Protein AF-A0A952B7N9-F1 (afdb_monomer)

Nearest PDB structures (foldseek):
  4x6g-assembly2_E  TM=5.356E-01  e=9.934E-02  Pseudomonas aeruginosa PAO1
  6m5f-assembly1_C  TM=5.946E-01  e=2.122E+00  Pseudomonas aeruginosa PAO1
  1fse-assembly1_A  TM=6.363E-01  e=2.549E+00  Bacillus subtilis
  6m5f-assembly1_B  TM=5.111E-01  e=5.000E+00  Pseudomonas aeruginosa PAO1
  6m5f-assembly1_A  TM=4.892E-01  e=5.651E+00  Pseudomonas aeruginosa PAO1

Sequence (91 aa):
MDTTQHKRYIQTFCRIVYAQRKMRNILKTALVVGISVAAAGNYWDLHTELVKDNSFYNQRLKEILTSGQEHWEAADGKKSFSQMPKREKRG

Solvent-accessible surface area (backbone atoms only — not comparable to full-atom values): 5335 Å² total; per-residue (Å²): 131,75,67,64,60,58,53,53,50,52,54,51,52,43,47,44,55,48,37,31,72,74,64,72,35,61,64,62,24,11,64,75,72,72,52,54,52,68,58,45,46,55,54,48,52,54,48,56,59,52,59,76,75,38,76,67,44,55,56,55,48,51,55,41,49,52,57,47,46,54,52,48,54,55,55,55,58,55,57,67,71,68,71,65,80,79,79,80,81,82,126

Foldseek 3Di:
DPVVVVVVVLLLLLQLVLLCVVVVDLVRSCVVSVHDSVVSVVSVVVLVVVVVDDPVSVVVNVVSNVVNVVVVVVVVVVVVVPPDPDPDDDD

Mean predicted aligned error: 12.09 Å

Radius of gyration: 17.34 Å; Cα contacts (8 Å, |Δi|>4): 43; chains: 1; bounding box: 28×58×42 Å

Structure (mmCIF, N/CA/C/O backbone):
data_AF-A0A952B7N9-F1
#
_entry.id   AF-A0A952B7N9-F1
#
loop_
_atom_site.group_PDB
_atom_site.id
_atom_site.type_symbol
_atom_site.label_atom_id
_atom_site.label_alt_id
_atom_site.label_comp_id
_atom_site.label_asym_id
_atom_site.label_entity_id
_atom_site.label_seq_id
_atom_site.pdbx_PDB_ins_code
_atom_site.Cartn_x
_atom_site.Cartn_y
_atom_site.Cartn_z
_atom_site.occupancy
_atom_site.B_iso_or_equiv
_atom_site.auth_seq_id
_atom_site.auth_comp_id
_atom_site.auth_asym_id
_atom_site.auth_atom_id
_atom_site.pdbx_PDB_model_num
ATOM 1 N N . MET A 1 1 ? -12.677 16.890 -11.273 1.00 50.72 1 MET A N 1
ATOM 2 C CA . MET A 1 1 ? -11.648 15.934 -10.810 1.00 50.72 1 MET A CA 1
ATOM 3 C C . MET A 1 1 ? -12.207 14.528 -10.931 1.00 50.72 1 MET A C 1
ATOM 5 O O . MET A 1 1 ? -13.288 14.277 -10.414 1.00 50.72 1 MET A O 1
ATOM 9 N N . ASP A 1 2 ? -11.523 13.645 -11.654 1.00 52.72 2 ASP A N 1
ATOM 10 C CA . ASP A 1 2 ? -11.993 12.285 -11.928 1.00 52.72 2 ASP A CA 1
ATOM 11 C C . ASP A 1 2 ? -11.858 11.404 -10.671 1.00 52.72 2 ASP A C 1
ATOM 13 O O . ASP A 1 2 ? -10.779 10.924 -10.317 1.00 52.72 2 ASP A O 1
ATOM 17 N N . THR A 1 3 ? -12.961 11.247 -9.936 1.00 66.94 3 THR A N 1
ATOM 18 C CA . THR A 1 3 ? -13.000 10.548 -8.636 1.00 66.94 3 THR A CA 1
ATOM 19 C C . THR A 1 3 ? -12.675 9.053 -8.743 1.00 66.94 3 THR A C 1
ATOM 21 O O . THR A 1 3 ? -12.374 8.403 -7.740 1.00 66.94 3 THR A O 1
ATOM 24 N N . THR A 1 4 ? -12.688 8.500 -9.956 1.00 72.12 4 THR A N 1
ATOM 25 C CA . THR A 1 4 ? -12.449 7.081 -10.232 1.00 72.12 4 THR A CA 1
ATOM 26 C C . THR A 1 4 ? -10.985 6.690 -10.030 1.00 72.12 4 THR A C 1
ATOM 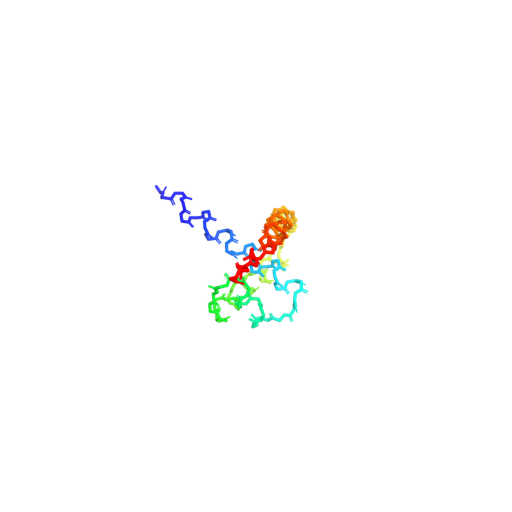28 O O . THR A 1 4 ? -10.701 5.641 -9.448 1.00 72.12 4 THR A O 1
ATOM 31 N N . GLN A 1 5 ? -10.041 7.534 -10.462 1.00 70.62 5 GLN A N 1
ATOM 32 C CA . GLN A 1 5 ? -8.605 7.256 -10.331 1.00 70.62 5 GLN A CA 1
ATOM 33 C C . GLN A 1 5 ? -8.155 7.244 -8.868 1.00 70.62 5 GLN A C 1
ATOM 35 O O . GLN A 1 5 ? -7.452 6.331 -8.436 1.00 70.62 5 GLN A O 1
ATOM 40 N N . HIS A 1 6 ? -8.645 8.200 -8.078 1.00 74.00 6 HIS A N 1
ATOM 41 C CA . HIS A 1 6 ? -8.355 8.285 -6.649 1.00 74.00 6 HIS A CA 1
ATOM 42 C C . HIS A 1 6 ? -8.818 7.032 -5.885 1.00 74.00 6 HIS A C 1
ATOM 44 O O . HIS A 1 6 ? -8.072 6.472 -5.083 1.00 74.00 6 HIS A O 1
ATOM 50 N N . LYS A 1 7 ? -10.019 6.519 -6.192 1.00 77.75 7 LYS A N 1
ATOM 51 C CA . LYS A 1 7 ? -10.546 5.284 -5.584 1.00 77.75 7 LYS A CA 1
ATOM 52 C C . LYS A 1 7 ? -9.688 4.059 -5.916 1.00 77.75 7 LYS A C 1
ATOM 54 O O . LYS A 1 7 ? -9.404 3.258 -5.028 1.00 77.75 7 LYS A O 1
ATOM 59 N N . ARG A 1 8 ? -9.240 3.925 -7.170 1.00 81.50 8 ARG A N 1
ATOM 60 C CA . ARG A 1 8 ? -8.366 2.817 -7.607 1.00 81.50 8 ARG A CA 1
AT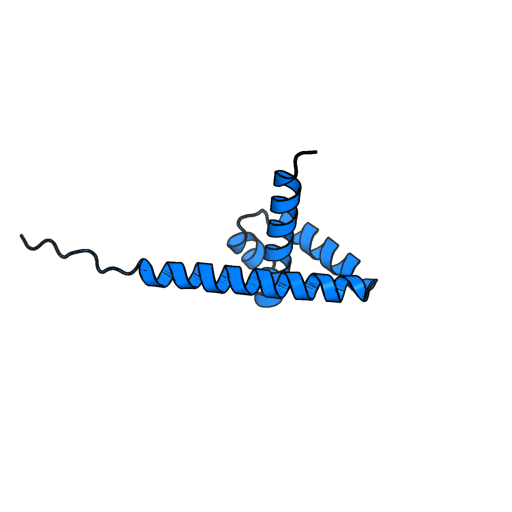OM 61 C C . ARG A 1 8 ? -6.996 2.864 -6.938 1.00 81.50 8 ARG A C 1
ATOM 63 O O . ARG A 1 8 ? -6.477 1.822 -6.536 1.00 81.50 8 ARG A O 1
ATOM 70 N N . TYR A 1 9 ? -6.441 4.064 -6.788 1.00 84.75 9 TYR A N 1
ATOM 71 C CA . TYR A 1 9 ? -5.194 4.281 -6.064 1.00 84.75 9 TYR A CA 1
ATOM 72 C C . TYR A 1 9 ? -5.319 3.817 -4.608 1.00 84.75 9 TYR A C 1
ATOM 74 O O . TYR A 1 9 ? -4.537 2.980 -4.159 1.00 84.75 9 TYR A O 1
ATOM 82 N N . ILE A 1 10 ? -6.365 4.269 -3.904 1.00 83.94 10 ILE A N 1
ATOM 83 C CA . ILE A 1 10 ? -6.622 3.868 -2.515 1.00 83.94 10 ILE A CA 1
ATOM 84 C C . ILE A 1 10 ? -6.782 2.350 -2.407 1.00 83.94 10 ILE A C 1
ATOM 86 O O . ILE A 1 10 ? -6.141 1.729 -1.565 1.00 83.94 10 ILE A O 1
ATOM 90 N N . GLN A 1 11 ? -7.591 1.730 -3.267 1.00 86.94 11 GLN A N 1
ATOM 91 C CA . GLN A 1 11 ? -7.793 0.278 -3.247 1.00 86.94 11 GLN A CA 1
ATOM 92 C C . GLN A 1 11 ? -6.487 -0.494 -3.456 1.00 86.94 11 GLN A C 1
ATOM 94 O O . GLN A 1 11 ? -6.239 -1.485 -2.770 1.00 86.94 11 GLN A O 1
ATOM 99 N N . THR A 1 12 ? -5.638 -0.035 -4.373 1.00 87.56 12 THR A N 1
ATOM 100 C CA . THR A 1 12 ? -4.323 -0.640 -4.618 1.00 87.56 12 THR A CA 1
ATOM 101 C C . THR A 1 12 ? -3.438 -0.531 -3.380 1.00 87.56 12 THR A C 1
ATOM 103 O O . THR A 1 12 ? -2.931 -1.547 -2.907 1.00 87.56 12 THR A O 1
ATOM 106 N N . PHE A 1 13 ? -3.335 0.664 -2.795 1.00 88.00 13 PHE A N 1
ATOM 107 C CA . PHE A 1 13 ? -2.582 0.902 -1.562 1.00 88.00 13 PHE A CA 1
ATOM 108 C C . PHE A 1 13 ? -3.034 -0.023 -0.423 1.00 88.00 13 PHE A C 1
ATOM 110 O O . PHE A 1 13 ? -2.224 -0.720 0.187 1.00 88.00 13 PHE A O 1
ATOM 117 N N . CYS A 1 14 ? -4.347 -0.109 -0.198 1.00 87.44 14 CYS A N 1
ATOM 118 C CA . CYS A 1 14 ? -4.954 -0.958 0.826 1.00 87.44 14 CYS A CA 1
ATOM 119 C C . CYS A 1 14 ? -4.570 -2.435 0.668 1.00 87.44 14 CYS A C 1
ATOM 121 O O . CYS A 1 14 ? -4.200 -3.101 1.637 1.00 87.44 14 CYS A O 1
ATOM 123 N N . ARG A 1 15 ? -4.635 -2.950 -0.565 1.00 88.19 15 ARG A N 1
ATOM 124 C CA . ARG A 1 15 ? -4.328 -4.355 -0.870 1.00 88.19 15 ARG A CA 1
ATOM 125 C C . ARG A 1 15 ? -2.854 -4.674 -0.643 1.00 88.19 15 ARG A C 1
ATOM 127 O O . ARG A 1 15 ? -2.560 -5.749 -0.128 1.00 88.19 15 ARG A O 1
ATOM 134 N N . ILE A 1 16 ? -1.951 -3.745 -0.959 1.00 91.31 16 ILE A N 1
ATOM 135 C CA . ILE A 1 16 ? -0.509 -3.891 -0.705 1.00 91.31 16 ILE A CA 1
ATOM 136 C C . ILE A 1 16 ? -0.235 -3.941 0.789 1.00 91.31 16 ILE A C 1
ATOM 138 O O . ILE A 1 16 ? 0.414 -4.873 1.254 1.00 91.31 16 ILE A O 1
ATOM 142 N N . VAL A 1 17 ? -0.763 -2.978 1.547 1.00 89.44 17 VAL A N 1
ATOM 143 C CA . VAL A 1 17 ? -0.569 -2.915 2.999 1.00 89.44 17 VAL A CA 1
ATOM 144 C C . VAL A 1 17 ? -1.083 -4.189 3.669 1.00 89.44 17 VAL A C 1
ATOM 146 O O . VAL A 1 17 ? -0.380 -4.789 4.484 1.00 89.44 17 VAL A O 1
ATOM 149 N N . TYR A 1 18 ? -2.280 -4.646 3.296 1.00 88.94 18 TYR A N 1
ATOM 150 C CA . TYR A 1 18 ? -2.848 -5.887 3.817 1.00 88.94 18 TYR A CA 1
ATOM 151 C C . TYR A 1 18 ? -1.983 -7.109 3.466 1.00 88.94 18 TYR A C 1
ATOM 153 O O . TYR A 1 18 ? -1.582 -7.866 4.355 1.00 88.94 18 TYR A O 1
ATOM 161 N N . ALA A 1 19 ? -1.657 -7.290 2.181 1.00 88.62 19 ALA A N 1
ATOM 162 C CA . ALA A 1 19 ? -0.876 -8.429 1.706 1.00 88.62 19 ALA A CA 1
ATOM 163 C C . ALA A 1 19 ? 0.518 -8.466 2.348 1.00 88.62 19 ALA A C 1
ATOM 165 O O . ALA A 1 19 ? 0.945 -9.517 2.827 1.00 88.62 19 ALA A O 1
ATOM 166 N N . GLN A 1 20 ? 1.177 -7.313 2.467 1.00 91.94 20 GLN A N 1
ATOM 167 C CA . GLN A 1 20 ? 2.498 -7.209 3.072 1.00 91.94 20 GLN A CA 1
ATOM 168 C C . GLN A 1 20 ? 2.477 -7.530 4.566 1.00 91.94 20 GLN A C 1
ATOM 170 O O . GLN A 1 20 ? 3.359 -8.242 5.047 1.00 91.94 20 GLN A O 1
ATOM 175 N N . ARG A 1 21 ? 1.445 -7.104 5.305 1.00 88.31 21 ARG A N 1
ATOM 176 C CA . ARG A 1 21 ? 1.286 -7.473 6.723 1.00 88.31 21 ARG A CA 1
ATOM 177 C C . ARG A 1 21 ? 1.041 -8.969 6.917 1.00 88.31 21 ARG A C 1
ATOM 179 O O . ARG A 1 21 ? 1.534 -9.532 7.896 1.00 88.31 21 ARG A O 1
ATOM 186 N N . LYS A 1 22 ? 0.302 -9.613 6.005 1.00 88.69 22 LYS A N 1
ATOM 187 C CA . LYS A 1 22 ? -0.023 -11.046 6.085 1.00 88.69 22 LYS A CA 1
ATOM 188 C C . LYS A 1 22 ? 1.137 -11.941 5.646 1.00 88.69 22 LYS A C 1
ATOM 190 O O . LYS A 1 22 ? 1.407 -12.942 6.300 1.00 88.69 22 LYS A O 1
ATOM 195 N N . MET A 1 23 ? 1.810 -11.593 4.550 1.00 89.12 23 MET A N 1
ATOM 196 C CA . MET A 1 23 ? 2.833 -12.435 3.917 1.00 89.12 23 MET A CA 1
ATOM 197 C C . MET A 1 23 ? 4.252 -12.103 4.373 1.00 89.12 23 MET A C 1
ATOM 199 O O . MET A 1 23 ? 5.128 -12.959 4.260 1.00 89.12 23 MET A O 1
ATOM 203 N N . ARG A 1 24 ? 4.488 -10.870 4.849 1.00 89.44 24 ARG A N 1
ATOM 204 C CA . ARG A 1 24 ? 5.807 -10.343 5.247 1.00 89.44 24 ARG A CA 1
ATOM 205 C C . ARG A 1 24 ? 6.888 -10.568 4.184 1.00 89.44 24 ARG A C 1
ATOM 207 O O . ARG A 1 24 ? 8.050 -10.804 4.496 1.00 89.44 24 ARG A O 1
ATOM 214 N N . ASN A 1 25 ? 6.490 -10.535 2.914 1.00 93.75 25 ASN A N 1
ATOM 215 C CA . ASN A 1 25 ? 7.360 -10.799 1.780 1.00 93.75 25 ASN A CA 1
ATOM 216 C C . ASN A 1 25 ? 6.910 -9.949 0.590 1.00 93.75 25 ASN A C 1
ATOM 218 O O . ASN A 1 25 ? 5.831 -10.165 0.038 1.00 93.75 25 ASN A O 1
ATOM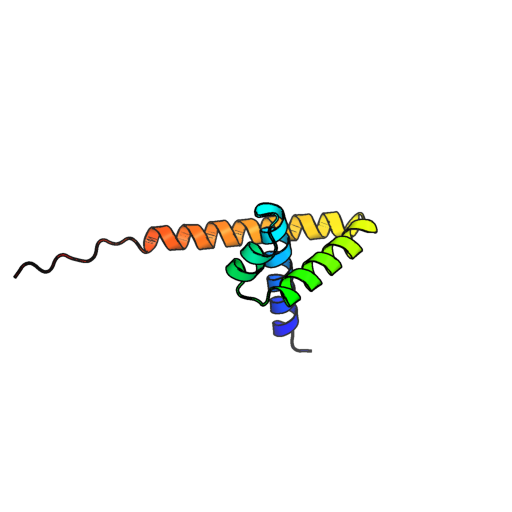 222 N N . ILE A 1 26 ? 7.769 -9.012 0.184 1.00 92.62 26 ILE A N 1
ATOM 223 C CA . ILE A 1 26 ? 7.428 -8.002 -0.821 1.00 92.62 26 ILE A CA 1
ATOM 224 C C . ILE A 1 26 ? 7.197 -8.599 -2.215 1.00 92.62 26 ILE A C 1
ATOM 226 O O . ILE A 1 26 ? 6.329 -8.132 -2.947 1.00 92.62 26 ILE A O 1
ATOM 230 N N . LEU A 1 27 ? 7.905 -9.681 -2.557 1.00 93.75 27 LEU A N 1
ATOM 231 C CA . LEU A 1 27 ? 7.739 -10.379 -3.834 1.00 93.75 27 LEU A CA 1
ATOM 232 C C . LEU A 1 27 ? 6.370 -11.059 -3.909 1.00 93.75 27 LEU A C 1
ATOM 234 O O . LEU A 1 27 ? 5.650 -10.898 -4.892 1.00 93.75 27 LEU A O 1
ATOM 238 N N . LYS A 1 28 ? 5.977 -11.780 -2.849 1.00 90.75 28 LYS A N 1
ATOM 239 C CA . LYS A 1 28 ? 4.652 -12.419 -2.771 1.00 90.75 28 LYS A CA 1
ATOM 240 C C . LYS A 1 28 ? 3.532 -11.381 -2.794 1.00 90.75 28 LYS A C 1
ATOM 242 O O . LYS A 1 28 ? 2.539 -11.576 -3.489 1.00 90.75 28 LYS A O 1
ATOM 247 N N . THR A 1 29 ? 3.720 -10.261 -2.100 1.00 92.44 29 THR A N 1
ATOM 248 C CA . THR A 1 29 ? 2.778 -9.139 -2.121 1.00 92.44 29 THR A CA 1
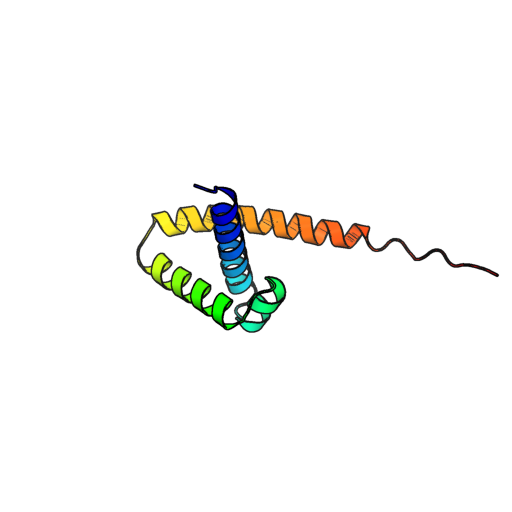ATOM 249 C C . THR A 1 29 ? 2.601 -8.569 -3.527 1.00 92.44 29 THR A C 1
ATOM 251 O O . THR A 1 29 ? 1.468 -8.428 -3.985 1.00 92.44 29 THR A O 1
ATOM 254 N N . ALA A 1 30 ? 3.697 -8.294 -4.238 1.00 92.38 30 ALA A N 1
ATOM 255 C CA . ALA A 1 30 ? 3.658 -7.772 -5.603 1.00 92.38 30 ALA A CA 1
ATOM 256 C C . ALA A 1 30 ? 2.921 -8.723 -6.564 1.00 92.38 30 ALA A C 1
ATOM 258 O O . ALA A 1 30 ? 2.051 -8.286 -7.318 1.00 92.38 30 ALA A O 1
ATOM 259 N N . LEU A 1 31 ? 3.197 -10.030 -6.464 1.00 92.75 31 LEU A N 1
ATOM 260 C CA . LEU A 1 31 ? 2.534 -11.071 -7.256 1.00 92.75 31 LEU A CA 1
ATOM 261 C C . LEU A 1 31 ? 1.025 -11.129 -7.004 1.00 92.75 31 LEU A C 1
ATOM 263 O O . LEU A 1 31 ? 0.243 -11.210 -7.946 1.00 92.75 31 LEU A O 1
ATOM 267 N N . VAL A 1 32 ? 0.606 -11.077 -5.739 1.00 89.44 32 VAL A N 1
ATOM 268 C CA . VAL A 1 32 ? -0.810 -11.202 -5.368 1.00 89.44 32 VAL A CA 1
ATOM 269 C C . VAL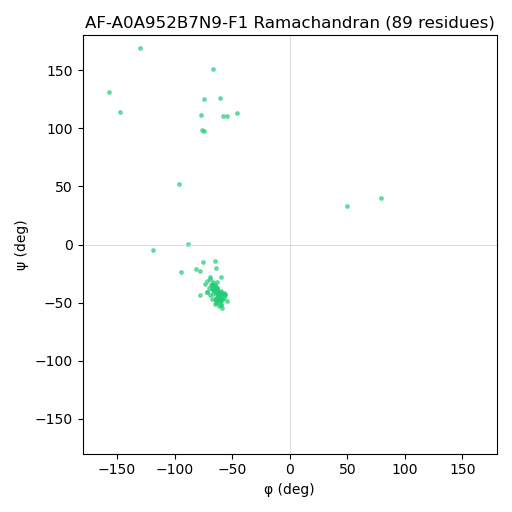 A 1 32 ? -1.616 -9.949 -5.714 1.00 89.44 32 VAL A C 1
ATOM 271 O O . VAL A 1 32 ? -2.788 -10.052 -6.074 1.00 89.44 32 VAL A O 1
ATOM 274 N N . VAL A 1 33 ? -1.009 -8.766 -5.619 1.00 88.81 33 VAL A N 1
ATOM 275 C CA . VAL A 1 33 ? -1.670 -7.505 -5.984 1.00 88.81 33 VAL A CA 1
ATOM 276 C C . VAL A 1 33 ? -1.627 -7.255 -7.499 1.00 88.81 33 VAL A C 1
ATOM 278 O O . VAL A 1 33 ? -2.477 -6.533 -8.015 1.00 88.81 33 VAL A O 1
ATO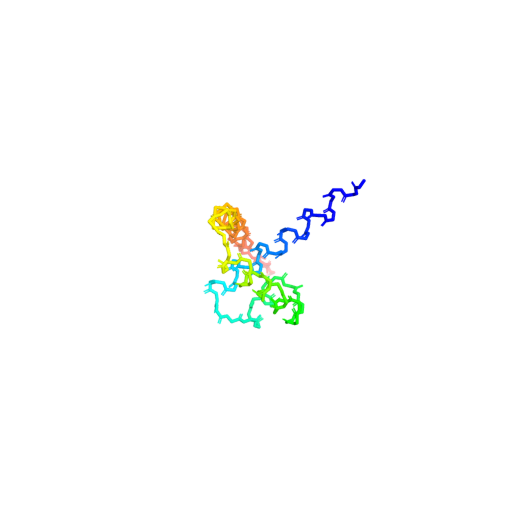M 281 N N . GLY A 1 34 ? -0.696 -7.886 -8.221 1.00 92.25 34 GLY A N 1
ATOM 282 C CA . GLY A 1 34 ? -0.546 -7.735 -9.669 1.00 92.25 34 GLY A CA 1
ATOM 283 C C . GLY A 1 34 ? 0.181 -6.448 -10.062 1.00 92.25 34 GLY A C 1
ATOM 284 O O . GLY A 1 34 ? -0.219 -5.780 -11.012 1.00 92.25 34 GLY A O 1
ATOM 285 N N . ILE A 1 35 ? 1.224 -6.078 -9.315 1.00 91.06 35 ILE A N 1
ATOM 286 C CA . ILE A 1 35 ? 2.033 -4.871 -9.552 1.00 91.06 35 ILE A CA 1
ATOM 287 C C . ILE A 1 35 ? 3.527 -5.198 -9.552 1.00 91.06 35 ILE A C 1
ATOM 289 O O . ILE A 1 35 ? 3.941 -6.284 -9.149 1.00 91.06 35 ILE A O 1
ATOM 293 N N . SER A 1 36 ? 4.358 -4.244 -9.976 1.00 95.25 36 SER A N 1
ATOM 294 C CA . SER A 1 36 ? 5.810 -4.399 -9.887 1.00 95.25 36 SER A CA 1
ATOM 295 C C . SER A 1 36 ? 6.289 -4.422 -8.430 1.00 95.25 36 SER A C 1
ATOM 297 O O . SER A 1 36 ? 5.706 -3.792 -7.545 1.00 95.25 36 SER A O 1
ATOM 299 N N . VAL A 1 37 ? 7.400 -5.123 -8.188 1.00 93.62 37 VAL A N 1
ATOM 300 C CA . VAL A 1 37 ? 8.043 -5.196 -6.864 1.00 93.62 37 VAL A CA 1
ATOM 301 C C . VAL A 1 37 ? 8.461 -3.809 -6.378 1.00 93.62 37 VAL A C 1
ATOM 303 O O . VAL A 1 37 ? 8.257 -3.486 -5.213 1.00 93.62 37 VAL A O 1
ATOM 306 N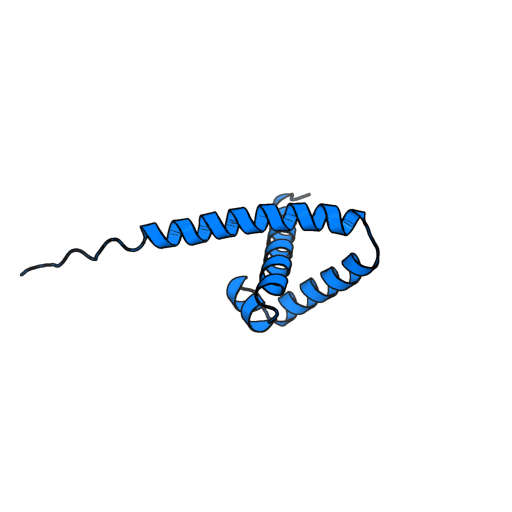 N . ALA A 1 38 ? 8.978 -2.970 -7.280 1.00 93.75 38 ALA A N 1
ATOM 307 C CA . ALA A 1 38 ? 9.350 -1.593 -6.971 1.00 93.75 38 ALA A CA 1
ATOM 308 C C . ALA A 1 38 ? 8.141 -0.762 -6.513 1.00 93.75 38 ALA A C 1
ATOM 310 O O . ALA A 1 38 ? 8.223 -0.060 -5.510 1.00 93.75 38 ALA A O 1
ATOM 311 N N . ALA A 1 39 ? 6.992 -0.890 -7.189 1.00 90.06 39 ALA A N 1
ATOM 312 C CA . ALA A 1 39 ? 5.775 -0.205 -6.766 1.00 90.06 39 ALA A CA 1
ATOM 313 C C . ALA A 1 39 ? 5.316 -0.693 -5.386 1.00 90.06 39 ALA A C 1
ATOM 315 O O . ALA A 1 39 ? 5.036 0.124 -4.514 1.00 90.06 39 ALA A O 1
ATOM 316 N N . ALA A 1 40 ? 5.285 -2.012 -5.163 1.00 91.25 40 ALA A N 1
ATOM 317 C CA . ALA A 1 40 ? 4.938 -2.581 -3.862 1.00 91.25 40 ALA A CA 1
ATOM 318 C C . ALA A 1 40 ? 5.855 -2.063 -2.740 1.00 91.25 40 ALA A C 1
ATOM 320 O O . ALA A 1 40 ? 5.358 -1.739 -1.663 1.00 91.25 40 ALA A O 1
ATOM 321 N N . GLY A 1 41 ? 7.162 -1.953 -3.011 1.00 92.94 41 GLY A N 1
ATOM 322 C CA . GLY A 1 41 ? 8.155 -1.372 -2.105 1.00 92.94 41 GLY A CA 1
ATOM 323 C C . GLY A 1 41 ? 7.831 0.076 -1.752 1.00 92.94 41 GLY A C 1
ATOM 324 O O . GLY A 1 41 ? 7.604 0.373 -0.587 1.00 92.94 41 GLY A O 1
ATOM 325 N N . ASN A 1 42 ? 7.660 0.938 -2.758 1.00 92.62 42 ASN A N 1
ATOM 326 C CA . ASN A 1 42 ? 7.339 2.355 -2.547 1.00 92.62 42 ASN A CA 1
ATOM 327 C C . ASN A 1 42 ? 6.073 2.555 -1.699 1.00 92.62 42 ASN A C 1
ATOM 329 O O . ASN A 1 42 ? 6.030 3.405 -0.813 1.00 92.62 42 ASN A O 1
ATOM 333 N N . TYR A 1 43 ? 5.026 1.766 -1.954 1.00 90.44 43 TYR A N 1
ATOM 334 C CA . TYR A 1 43 ? 3.792 1.837 -1.171 1.00 90.44 43 TYR A CA 1
ATOM 335 C C . TYR A 1 43 ? 3.974 1.354 0.269 1.00 90.44 43 TYR A C 1
ATOM 337 O O . TYR A 1 43 ? 3.328 1.876 1.180 1.00 90.44 43 TYR A O 1
ATOM 345 N N . TRP A 1 44 ? 4.829 0.356 0.482 1.00 91.56 44 TRP A N 1
ATOM 346 C CA . TRP A 1 44 ? 5.150 -0.116 1.820 1.00 91.56 44 TRP A CA 1
ATOM 347 C C . TRP A 1 44 ? 5.964 0.912 2.603 1.00 91.56 44 TRP A C 1
ATOM 349 O O . TRP A 1 44 ? 5.618 1.188 3.751 1.00 91.56 44 TRP A O 1
ATOM 359 N N . ASP A 1 45 ? 6.961 1.520 1.964 1.00 91.06 45 ASP A N 1
ATOM 360 C CA . ASP A 1 45 ? 7.801 2.558 2.559 1.00 91.06 45 ASP A CA 1
ATOM 361 C C . ASP A 1 45 ? 6.948 3.761 2.978 1.00 91.06 45 ASP A C 1
ATOM 363 O O . ASP A 1 45 ? 6.978 4.155 4.148 1.00 91.06 45 ASP A O 1
ATOM 367 N N . LEU A 1 46 ? 6.063 4.223 2.083 1.00 87.94 46 LEU A N 1
ATOM 368 C CA . LEU A 1 46 ? 5.068 5.262 2.366 1.00 87.94 46 LEU A CA 1
ATOM 369 C C . LEU A 1 46 ? 4.177 4.893 3.562 1.00 87.94 46 LEU A C 1
ATOM 371 O O . LEU A 1 46 ? 3.925 5.722 4.433 1.00 87.94 46 LEU A O 1
ATOM 375 N N . HIS A 1 47 ? 3.707 3.644 3.645 1.00 86.38 47 HIS A N 1
ATOM 376 C CA . HIS A 1 47 ? 2.950 3.184 4.809 1.00 86.38 47 HIS A CA 1
ATOM 377 C C . HIS A 1 47 ? 3.789 3.273 6.093 1.00 86.38 47 HIS A C 1
ATOM 379 O O . HIS A 1 47 ? 3.289 3.760 7.103 1.00 86.38 47 HIS A O 1
ATOM 385 N N . THR A 1 48 ? 5.041 2.809 6.093 1.00 85.31 48 THR A N 1
ATOM 386 C CA . THR A 1 48 ? 5.909 2.871 7.283 1.00 85.31 48 THR A CA 1
ATOM 387 C C . THR A 1 48 ? 6.251 4.289 7.719 1.00 85.31 48 THR A C 1
ATOM 389 O O . THR A 1 48 ? 6.354 4.522 8.921 1.00 85.31 48 THR A O 1
ATOM 392 N N . GLU A 1 49 ? 6.405 5.227 6.788 1.00 83.81 49 GLU A N 1
ATOM 393 C CA . GLU A 1 49 ? 6.579 6.647 7.107 1.00 83.81 49 GLU A CA 1
ATOM 394 C C . GLU A 1 49 ? 5.326 7.210 7.784 1.00 83.81 49 GLU A C 1
ATOM 396 O O . GLU A 1 49 ? 5.418 7.793 8.861 1.00 83.81 49 GLU A O 1
ATOM 401 N N . LEU A 1 50 ? 4.143 6.937 7.227 1.00 77.12 50 LEU A N 1
ATOM 402 C CA . LEU A 1 50 ? 2.873 7.432 7.762 1.00 77.12 50 LEU A CA 1
ATOM 403 C C . LEU A 1 50 ? 2.476 6.795 9.111 1.00 77.12 50 LEU A C 1
ATOM 405 O O . LEU A 1 50 ? 1.815 7.441 9.923 1.00 77.12 50 LEU A O 1
ATOM 409 N N . VAL A 1 51 ? 2.884 5.546 9.382 1.00 72.25 51 VAL A N 1
ATOM 410 C CA . VAL A 1 51 ? 2.646 4.868 10.677 1.00 72.25 51 VAL A CA 1
ATOM 411 C C . VAL A 1 51 ? 3.424 5.514 11.819 1.00 72.25 51 VAL A C 1
ATOM 413 O O . VAL A 1 51 ? 2.940 5.504 12.951 1.00 72.25 51 VAL A O 1
ATOM 416 N N . LYS A 1 52 ? 4.629 6.035 11.556 1.00 69.19 52 LYS A N 1
ATOM 417 C CA . LYS A 1 52 ? 5.507 6.565 12.611 1.00 69.19 52 LYS A CA 1
ATOM 418 C C . LYS A 1 52 ? 4.915 7.778 13.329 1.00 69.19 52 LYS A C 1
ATOM 420 O O . LYS A 1 52 ? 5.324 8.040 14.453 1.00 69.19 52 LYS A O 1
ATOM 425 N N . ASP A 1 53 ? 3.954 8.464 12.712 1.00 64.06 53 ASP A N 1
ATOM 426 C CA . ASP A 1 53 ? 3.613 9.832 13.096 1.00 64.06 53 ASP A CA 1
ATOM 427 C C . ASP A 1 53 ? 2.174 10.047 13.593 1.00 64.06 53 ASP A C 1
ATOM 429 O O . ASP A 1 53 ? 1.844 11.167 13.977 1.00 64.06 53 ASP A O 1
ATOM 433 N N . ASN A 1 54 ? 1.257 9.058 13.588 1.00 61.72 54 ASN A N 1
ATOM 434 C CA . ASN A 1 54 ? -0.145 9.430 13.853 1.00 61.72 54 ASN A CA 1
ATOM 435 C C . ASN A 1 54 ? -1.116 8.361 14.387 1.00 61.72 54 ASN A C 1
ATOM 437 O O . ASN A 1 54 ? -1.320 7.298 13.796 1.00 61.72 54 ASN A O 1
ATOM 441 N N . SER A 1 55 ? -1.850 8.719 15.450 1.00 63.28 55 SER A N 1
ATOM 442 C CA . SER A 1 55 ? -3.010 7.965 15.952 1.00 63.28 55 SER A CA 1
ATOM 443 C C . SER A 1 55 ? -4.154 7.914 14.927 1.00 63.28 55 SER A C 1
ATOM 445 O O . SER A 1 55 ? -4.831 6.891 14.809 1.00 63.28 55 SER A O 1
ATOM 447 N N . PHE A 1 56 ? -4.305 8.963 14.109 1.00 66.94 56 PHE A N 1
ATOM 448 C CA . PHE A 1 56 ? -5.285 9.032 13.021 1.00 66.94 56 PHE A CA 1
ATOM 449 C C . PHE A 1 56 ? -5.004 8.004 11.916 1.00 66.94 56 PHE A C 1
ATOM 451 O O . PHE A 1 56 ? -5.921 7.394 11.359 1.00 66.94 56 PHE A O 1
ATOM 458 N N . TYR A 1 57 ? -3.724 7.747 11.640 1.00 67.06 57 TYR A N 1
ATOM 459 C CA . TYR A 1 57 ? -3.315 6.745 10.664 1.00 67.06 57 TYR A CA 1
ATOM 460 C C . TYR A 1 57 ? -3.733 5.338 11.100 1.00 67.06 57 TYR A C 1
ATOM 462 O O . TYR A 1 57 ? -4.254 4.574 10.293 1.00 67.06 57 TYR A O 1
ATOM 470 N N . ASN A 1 58 ? -3.596 5.013 12.389 1.00 67.94 58 ASN A N 1
ATOM 471 C CA . ASN A 1 58 ? -4.013 3.715 12.926 1.00 67.94 58 ASN A CA 1
ATOM 472 C C . ASN A 1 58 ? -5.524 3.480 12.803 1.00 67.94 58 ASN A C 1
ATOM 474 O O . ASN A 1 58 ? -5.941 2.363 12.490 1.00 67.94 58 ASN A O 1
ATOM 478 N N . GLN A 1 59 ? -6.345 4.517 12.998 1.00 71.81 59 GLN A N 1
ATOM 479 C CA . GLN A 1 59 ? -7.793 4.417 12.796 1.00 71.81 59 GLN A CA 1
ATOM 480 C C . GLN A 1 59 ? -8.128 4.116 11.330 1.00 71.81 59 GLN A C 1
ATOM 482 O O . GLN A 1 59 ? -8.830 3.148 11.037 1.00 71.81 59 GLN A O 1
ATOM 487 N N . ARG A 1 60 ? -7.557 4.886 10.400 1.00 74.00 60 ARG A N 1
ATOM 488 C CA . ARG A 1 60 ? -7.776 4.700 8.957 1.00 74.00 60 ARG A CA 1
ATOM 489 C C . ARG A 1 60 ? -7.241 3.360 8.462 1.00 74.00 60 ARG A C 1
ATOM 491 O O . ARG A 1 60 ? -7.876 2.693 7.651 1.00 74.00 60 ARG A O 1
ATOM 498 N N . LEU A 1 61 ? -6.110 2.917 8.998 1.00 72.00 61 LEU A N 1
ATOM 499 C CA . LEU A 1 61 ? -5.536 1.611 8.709 1.00 72.00 61 LEU A CA 1
ATOM 500 C C . LEU A 1 61 ? -6.452 0.473 9.165 1.00 72.00 61 LEU A C 1
ATOM 502 O O . LEU A 1 61 ? -6.583 -0.521 8.455 1.00 72.00 61 LEU A O 1
ATOM 506 N N . LYS A 1 62 ? -7.119 0.614 10.315 1.00 75.06 62 LYS A N 1
ATOM 507 C CA . LYS A 1 62 ? -8.086 -0.376 10.801 1.00 75.06 62 LYS A CA 1
ATOM 508 C C . LYS A 1 62 ? -9.271 -0.522 9.842 1.00 75.06 62 LYS A C 1
ATOM 510 O O . LYS A 1 62 ? -9.612 -1.641 9.483 1.00 75.06 62 LYS A O 1
ATOM 515 N N . GLU A 1 63 ? -9.831 0.589 9.366 1.00 74.69 63 GLU A N 1
ATOM 516 C CA . GLU A 1 63 ? -10.923 0.594 8.374 1.00 74.69 63 GLU A CA 1
ATOM 517 C C . GLU A 1 63 ? -10.513 -0.084 7.055 1.00 74.69 63 GLU A C 1
ATOM 519 O O . GLU A 1 63 ? -11.268 -0.867 6.469 1.00 74.69 63 GLU A O 1
ATOM 524 N N . ILE A 1 64 ? -9.279 0.177 6.615 1.00 72.50 64 ILE A N 1
ATOM 525 C CA . ILE A 1 64 ? -8.682 -0.442 5.430 1.00 72.50 64 ILE A CA 1
ATOM 526 C C . ILE A 1 64 ? -8.533 -1.955 5.605 1.00 72.50 64 ILE A C 1
ATOM 528 O O . ILE A 1 64 ? -8.852 -2.712 4.688 1.00 72.50 64 ILE A O 1
ATOM 532 N N . LEU A 1 65 ? -8.047 -2.406 6.765 1.00 71.56 65 LEU A N 1
ATOM 533 C CA . LEU A 1 65 ? -7.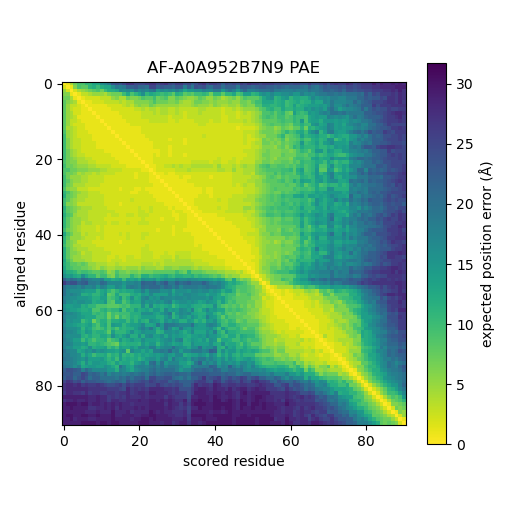866 -3.828 7.048 1.00 71.56 65 LEU A CA 1
ATOM 534 C C . LEU A 1 65 ? -9.203 -4.574 7.053 1.00 71.56 65 LEU A C 1
ATOM 536 O O . LEU A 1 65 ? -9.273 -5.649 6.462 1.00 71.56 65 LEU A O 1
ATOM 540 N N . THR A 1 66 ? -10.252 -3.988 7.638 1.00 75.38 66 THR A N 1
ATOM 541 C CA . THR A 1 66 ? -11.609 -4.554 7.608 1.00 75.38 66 THR A CA 1
ATOM 542 C C . THR A 1 66 ? -12.112 -4.698 6.171 1.00 75.38 66 THR A C 1
ATOM 544 O O . THR A 1 66 ? -12.449 -5.797 5.741 1.00 75.38 66 THR A O 1
ATOM 547 N N . SER A 1 67 ? -12.052 -3.619 5.384 1.00 70.62 67 SER A N 1
ATOM 548 C CA . SER A 1 67 ? -12.520 -3.629 3.988 1.00 70.62 67 SER A CA 1
ATOM 549 C C . SER A 1 67 ? -11.715 -4.601 3.109 1.00 70.62 67 SER A C 1
ATOM 551 O O . SER A 1 67 ? -12.242 -5.262 2.215 1.00 70.62 67 SER A O 1
ATOM 553 N N . GLY A 1 68 ? -10.403 -4.690 3.350 1.00 68.19 68 GLY A N 1
ATOM 554 C CA . GLY A 1 68 ? -9.512 -5.608 2.646 1.00 68.19 68 GLY A CA 1
ATOM 555 C C . GLY A 1 68 ? -9.795 -7.072 2.976 1.00 68.19 68 GLY A C 1
ATOM 556 O O . GLY A 1 68 ? -9.732 -7.913 2.080 1.00 68.19 68 GLY A O 1
ATOM 557 N N . GLN A 1 69 ? -10.126 -7.370 4.234 1.00 74.19 69 GLN A N 1
ATOM 558 C CA . GLN A 1 69 ? -10.515 -8.707 4.670 1.00 74.19 69 GLN A CA 1
ATOM 559 C C . GLN A 1 69 ? -11.820 -9.155 4.001 1.00 74.19 69 GLN A C 1
ATOM 561 O O . GLN A 1 69 ? -11.842 -10.232 3.414 1.00 74.19 69 GLN A O 1
ATOM 566 N N . GLU A 1 70 ? -12.853 -8.311 3.990 1.00 73.25 70 GLU A N 1
ATOM 567 C CA . GLU A 1 70 ? -14.133 -8.602 3.322 1.00 73.25 70 GLU A CA 1
ATOM 568 C C . GLU A 1 70 ? -13.947 -8.891 1.825 1.00 73.25 70 GLU A C 1
ATOM 570 O O . GLU A 1 70 ? -14.509 -9.842 1.279 1.00 73.25 70 GLU A O 1
ATOM 575 N N . HIS A 1 71 ? -13.100 -8.106 1.147 1.00 72.94 71 HIS A N 1
ATOM 576 C CA . HIS A 1 71 ? -12.761 -8.352 -0.255 1.00 72.94 71 HIS A CA 1
ATOM 577 C C . HIS A 1 71 ? -12.060 -9.701 -0.448 1.00 72.94 71 HIS A C 1
ATOM 579 O O . HIS A 1 71 ? -12.344 -10.405 -1.418 1.00 72.94 71 HIS A O 1
ATOM 585 N N . TRP A 1 72 ? -11.132 -10.061 0.443 1.00 67.38 72 TRP A N 1
ATOM 586 C CA . TRP A 1 72 ? -10.425 -11.342 0.392 1.00 67.38 72 TRP A CA 1
ATOM 587 C C . TRP A 1 72 ? -11.354 -12.527 0.621 1.00 67.38 72 TRP A C 1
ATOM 589 O O . TRP A 1 72 ? -11.321 -13.467 -0.167 1.00 67.38 72 TRP A O 1
ATOM 599 N N . GLU A 1 73 ? -12.211 -12.460 1.634 1.00 73.75 73 GLU A N 1
ATOM 600 C CA . GLU A 1 73 ? -13.213 -13.488 1.923 1.00 73.75 73 GLU A CA 1
ATOM 601 C C . GLU A 1 73 ? -14.189 -13.654 0.749 1.00 73.75 73 GLU A C 1
ATOM 603 O O . GLU A 1 73 ? -14.465 -14.773 0.318 1.00 73.75 73 GLU A O 1
ATOM 608 N N . ALA A 1 74 ? -14.633 -12.551 0.139 1.00 69.75 74 ALA A N 1
ATOM 609 C CA . ALA A 1 74 ? -15.475 -12.591 -1.054 1.00 69.75 74 ALA A CA 1
ATOM 610 C C . ALA A 1 74 ? -14.741 -13.134 -2.296 1.00 69.75 74 ALA A C 1
ATOM 612 O O . ALA A 1 74 ? -15.350 -13.794 -3.141 1.00 69.75 74 ALA A O 1
ATOM 613 N N . ALA A 1 75 ? -13.444 -12.850 -2.447 1.00 63.44 75 ALA A N 1
ATOM 614 C CA . ALA A 1 75 ? -12.630 -13.351 -3.553 1.00 63.44 75 ALA A CA 1
ATOM 615 C C . ALA A 1 75 ? -12.328 -14.853 -3.419 1.00 63.44 75 ALA A C 1
ATOM 617 O O . ALA A 1 75 ? -12.410 -15.573 -4.415 1.00 63.44 75 ALA A O 1
ATOM 618 N N . ASP A 1 76 ? -12.036 -15.335 -2.209 1.00 59.25 76 ASP A N 1
ATOM 619 C CA . ASP A 1 76 ? -11.859 -16.766 -1.930 1.00 59.25 76 ASP A CA 1
ATOM 620 C C . ASP A 1 76 ? -13.189 -17.525 -2.020 1.00 59.25 76 ASP A C 1
ATOM 622 O O . ASP A 1 76 ? -13.248 -18.603 -2.614 1.00 59.25 76 ASP A O 1
ATOM 626 N N . GLY A 1 77 ? -14.293 -16.922 -1.567 1.00 59.28 77 GLY A N 1
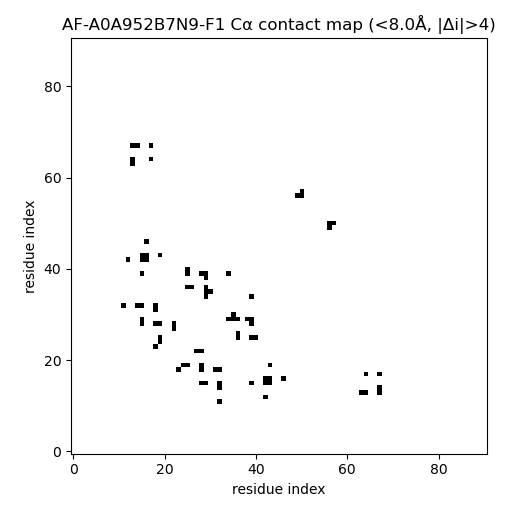ATOM 627 C CA . GLY A 1 77 ? -15.638 -17.477 -1.728 1.00 59.28 77 GLY A CA 1
ATOM 628 C C . GLY A 1 77 ? -16.043 -17.689 -3.192 1.00 59.28 77 GLY A C 1
ATOM 629 O O . GLY A 1 77 ? -16.796 -18.605 -3.499 1.00 59.28 77 GLY A O 1
ATOM 630 N N . LYS A 1 78 ? -15.506 -16.907 -4.136 1.00 57.31 78 LYS A N 1
ATOM 631 C CA . LYS A 1 78 ? -15.749 -17.102 -5.579 1.00 57.31 78 LYS A CA 1
ATOM 632 C C . LYS A 1 78 ? -14.933 -18.248 -6.187 1.00 57.31 78 LYS A C 1
ATOM 634 O O . LYS A 1 78 ? -15.335 -18.798 -7.215 1.00 57.31 78 LYS A O 1
ATOM 639 N N . LYS A 1 79 ? -13.811 -18.645 -5.572 1.00 52.56 79 LYS A N 1
ATOM 640 C CA . LYS A 1 79 ? -13.014 -19.796 -6.032 1.00 52.56 79 LYS A CA 1
ATOM 641 C C . LYS A 1 79 ? -13.700 -21.132 -5.751 1.00 52.56 79 LYS A C 1
ATOM 643 O O . LYS A 1 79 ? -13.548 -22.043 -6.562 1.00 52.56 79 LYS A O 1
ATOM 648 N N . SER A 1 80 ? -14.484 -21.252 -4.678 1.00 49.00 80 SER A N 1
ATOM 649 C CA . SER A 1 80 ? -15.186 -22.506 -4.353 1.00 49.00 80 SER A CA 1
ATOM 650 C C . SER A 1 80 ? -16.316 -22.842 -5.339 1.00 49.00 80 SER A C 1
ATOM 652 O O . SER A 1 80 ? -16.548 -24.015 -5.613 1.00 49.00 80 SER A O 1
ATOM 654 N N . PHE A 1 81 ? -16.948 -21.846 -5.974 1.00 48.75 81 PHE A N 1
ATOM 655 C CA . PHE A 1 81 ? -17.972 -22.075 -7.010 1.00 48.75 81 PHE A CA 1
ATOM 656 C C . PHE A 1 81 ? -17.411 -22.513 -8.370 1.00 48.75 81 PHE A C 1
ATOM 658 O O . PHE A 1 81 ? -18.156 -22.999 -9.219 1.00 48.75 81 PHE A O 1
ATOM 665 N N . SER A 1 82 ? -16.103 -22.364 -8.596 1.00 46.53 82 SER A N 1
ATOM 666 C CA . SER A 1 82 ? -15.474 -22.690 -9.884 1.00 46.53 82 SER A CA 1
ATOM 667 C C . SER A 1 82 ? -15.028 -24.156 -9.994 1.00 46.53 82 SER A C 1
ATOM 669 O O . SER A 1 82 ? -14.510 -24.560 -11.032 1.00 46.53 82 SER A O 1
ATOM 671 N N . GLN A 1 83 ? -15.250 -24.975 -8.959 1.00 50.22 83 GLN A N 1
ATOM 672 C CA . GLN A 1 83 ? -15.039 -26.426 -8.996 1.00 50.22 83 GLN A CA 1
ATOM 673 C C . GLN A 1 83 ? -16.346 -27.176 -9.300 1.00 50.22 83 GLN A C 1
ATOM 675 O O . GLN A 1 83 ? -16.728 -28.100 -8.589 1.00 50.22 83 GLN A O 1
ATOM 680 N N . MET A 1 84 ? -17.053 -26.807 -10.371 1.00 50.09 84 MET A N 1
ATOM 681 C CA . MET A 1 84 ? -18.018 -27.744 -10.954 1.00 50.09 84 MET A CA 1
ATOM 682 C C . MET A 1 84 ? -17.237 -28.826 -11.715 1.00 50.09 84 MET A C 1
ATOM 684 O O . MET A 1 84 ? -16.428 -28.481 -12.584 1.00 50.09 84 MET A O 1
ATOM 688 N N . PRO A 1 85 ? -17.440 -30.125 -11.423 1.00 50.56 85 PRO A N 1
ATOM 689 C CA . PRO A 1 85 ? -16.751 -31.187 -12.135 1.00 50.56 85 PRO A CA 1
ATOM 690 C C . PRO A 1 85 ? -17.116 -31.124 -13.619 1.00 50.56 85 PRO A C 1
ATOM 692 O O . PRO A 1 85 ? -18.284 -31.096 -14.014 1.00 50.56 85 PRO A O 1
ATOM 695 N N . LYS A 1 86 ? -16.071 -31.063 -14.444 1.00 54.62 86 LYS A N 1
ATOM 696 C CA . LYS A 1 86 ? -16.128 -31.100 -15.902 1.00 54.62 86 LYS A CA 1
ATOM 697 C C . LYS A 1 86 ? -16.905 -32.356 -16.312 1.00 54.62 86 LYS A C 1
ATOM 699 O O . LYS A 1 86 ? -16.430 -33.465 -16.102 1.00 54.62 86 LYS A O 1
ATOM 704 N N . ARG A 1 87 ? -18.113 -32.160 -16.848 1.00 57.75 87 ARG A N 1
ATOM 705 C CA . ARG A 1 87 ? -19.031 -33.205 -17.327 1.00 57.75 87 ARG A CA 1
ATOM 706 C C . ARG A 1 87 ? -18.266 -34.224 -18.183 1.00 57.75 87 ARG A C 1
ATOM 708 O O . ARG A 1 87 ? -17.772 -33.880 -19.258 1.00 57.75 87 ARG A O 1
ATOM 715 N N . GLU A 1 88 ? -18.154 -35.448 -17.675 1.00 56.16 88 GLU A N 1
ATOM 716 C CA . GLU A 1 88 ? -17.574 -36.607 -18.354 1.00 56.16 88 GLU A CA 1
ATOM 717 C C . GLU A 1 88 ? -18.363 -36.848 -19.650 1.00 56.16 88 GLU A C 1
ATOM 719 O O . GLU A 1 88 ? -19.547 -37.187 -19.624 1.00 56.16 88 GLU A O 1
ATOM 724 N N . LYS A 1 89 ? -17.734 -36.602 -20.804 1.00 56.19 89 LYS A N 1
ATOM 725 C CA . LYS A 1 89 ? -18.270 -37.051 -22.090 1.00 56.19 89 LYS A CA 1
ATOM 726 C C . LYS A 1 89 ? -17.996 -38.550 -22.187 1.00 56.19 89 LYS A C 1
ATOM 728 O O . LYS A 1 89 ? -16.881 -38.934 -22.526 1.00 56.19 89 LYS A O 1
ATOM 733 N N . ARG A 1 90 ? -18.999 -39.372 -21.882 1.00 46.41 90 ARG A N 1
ATOM 734 C CA . ARG A 1 90 ? -19.015 -40.780 -22.291 1.00 46.41 90 ARG A CA 1
ATOM 735 C C . ARG A 1 90 ? -19.396 -40.843 -23.768 1.00 46.41 90 ARG A C 1
ATOM 737 O O . ARG A 1 90 ? -20.502 -40.439 -24.127 1.00 46.41 90 ARG A O 1
ATOM 744 N N . GLY A 1 91 ? -18.428 -41.239 -24.588 1.00 51.75 91 GLY A N 1
ATOM 745 C CA . GLY A 1 91 ? -18.660 -41.857 -25.893 1.00 51.75 91 GLY A CA 1
ATOM 746 C C . GLY A 1 91 ? -18.762 -43.365 -25.741 1.00 51.75 91 GLY A C 1
ATOM 747 O O . GLY A 1 91 ? -18.371 -43.864 -24.659 1.00 51.75 91 GLY A O 1
#

pLDDT: mean 75.95, std 14.73, range [46.41, 95.25]

Secondary structure (DSSP, 8-state):
--HHHHHHHHHHHHHHHHHHHHH--HHHHHHHHTS-HHHHHHHHHHHHHHHTT-HHHHHHHHHHHHHHHHHHHHHHHHHHTT---------